Protein AF-A0A2N6F4X2-F1 (afdb_monomer_lite)

pLDDT: mean 89.82, std 10.57, range [52.53, 97.31]

Foldseek 3Di:
DDKAWPDWDWFADADPVRAGDPVDGTKIWTWMWDCPPVDTWIKIWIQDPVRDIDIDTDDPVRVVVVVVVVVVVVVVDPDDSD

Sequence (82 aa):
MATTFYFEEKLYPVNDDGRADKTQSPNTVAVFVSNFSNDHQIYLRITDENNQEKTFHLTKEQAKDLSESADRAENYIAYDNS

Secondary structure (DSSP, 8-state):
--EEEEEEEEEPPB-TTSSB-TTSPPEEEEEEEE-TTSS-EEEEEEE-TT--EEEEEE-HHHHHHHHHHHHHHHHH--S---

Radius of gyration: 14.89 Å; chains: 1; bounding box: 41×26×33 Å

Structure (mmCIF, N/CA/C/O backbone):
data_AF-A0A2N6F4X2-F1
#
_entry.id   AF-A0A2N6F4X2-F1
#
loop_
_atom_site.group_PDB
_atom_site.id
_atom_site.type_symbol
_atom_site.label_atom_id
_atom_site.label_alt_id
_atom_site.label_comp_id
_atom_site.label_asym_id
_atom_site.label_entity_id
_atom_site.label_seq_id
_atom_site.pdbx_PDB_ins_code
_atom_site.Cartn_x
_atom_site.Cartn_y
_atom_site.Cartn_z
_atom_site.occupancy
_atom_site.B_iso_or_equiv
_atom_site.auth_seq_id
_atom_site.auth_comp_id
_atom_site.auth_asym_id
_atom_site.auth_atom_id
_atom_site.pdbx_PDB_model_num
ATOM 1 N N . MET A 1 1 ? 17.638 15.581 4.758 1.00 66.88 1 MET A N 1
ATOM 2 C CA . MET A 1 1 ? 16.783 14.386 4.622 1.00 66.88 1 MET A CA 1
ATOM 3 C C . MET A 1 1 ? 15.398 14.866 4.253 1.00 66.88 1 MET A C 1
ATOM 5 O O . MET A 1 1 ? 14.896 15.765 4.915 1.00 66.88 1 MET A O 1
ATOM 9 N N . ALA A 1 2 ? 14.847 14.353 3.162 1.00 84.94 2 ALA A N 1
ATOM 10 C CA . ALA A 1 2 ? 13.541 14.718 2.643 1.00 84.94 2 ALA A CA 1
ATOM 11 C C . ALA A 1 2 ? 12.720 13.443 2.453 1.00 84.94 2 ALA A C 1
ATOM 13 O O . ALA A 1 2 ? 13.215 12.450 1.918 1.00 84.94 2 ALA A O 1
ATOM 14 N N . THR A 1 3 ? 11.469 13.498 2.894 1.00 92.69 3 THR A N 1
ATOM 15 C CA . THR A 1 3 ? 10.473 12.452 2.681 1.00 92.69 3 THR A CA 1
ATOM 16 C C . THR A 1 3 ? 9.328 13.072 1.901 1.00 92.69 3 THR A C 1
ATOM 18 O O . THR A 1 3 ? 8.848 14.141 2.264 1.00 92.69 3 THR A O 1
ATOM 21 N N . THR A 1 4 ? 8.923 12.432 0.810 1.00 94.56 4 THR A N 1
ATOM 22 C CA . THR A 1 4 ? 7.792 12.865 -0.019 1.00 94.56 4 THR A CA 1
ATOM 23 C C . THR A 1 4 ? 6.761 11.751 -0.056 1.00 94.56 4 THR A C 1
ATOM 25 O O . THR A 1 4 ? 7.082 10.640 -0.475 1.00 94.56 4 THR A O 1
ATOM 28 N N . PHE A 1 5 ? 5.543 12.047 0.389 1.00 95.00 5 PHE A N 1
ATOM 29 C CA 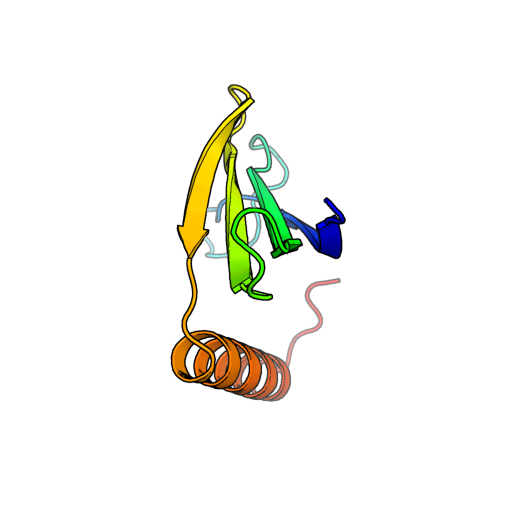. PHE A 1 5 ? 4.407 11.132 0.343 1.00 95.00 5 PHE A CA 1
ATOM 30 C C . PHE A 1 5 ? 3.690 11.271 -1.000 1.00 95.00 5 PHE A C 1
ATOM 32 O O . PHE A 1 5 ? 3.435 12.383 -1.457 1.00 95.00 5 PHE A O 1
ATOM 39 N N . TYR A 1 6 ? 3.403 10.138 -1.633 1.00 94.19 6 TYR A N 1
ATOM 40 C CA . TYR A 1 6 ? 2.706 10.050 -2.920 1.00 94.19 6 TYR A CA 1
ATOM 41 C C . TYR A 1 6 ? 1.299 9.471 -2.774 1.00 94.19 6 TYR A C 1
ATOM 43 O O . TYR A 1 6 ? 0.451 9.698 -3.629 1.00 94.19 6 TYR A O 1
ATOM 51 N N . PHE A 1 7 ? 1.059 8.733 -1.693 1.00 95.00 7 PHE A N 1
ATOM 52 C CA . PHE A 1 7 ? -0.234 8.180 -1.322 1.00 95.00 7 PHE A CA 1
ATOM 53 C C . PHE A 1 7 ? -0.308 8.138 0.202 1.00 95.00 7 PHE A C 1
ATOM 55 O O . PHE A 1 7 ? 0.675 7.750 0.837 1.00 95.00 7 PHE A O 1
ATOM 62 N N . GLU A 1 8 ? -1.438 8.534 0.772 1.00 95.25 8 GLU A N 1
ATOM 63 C CA . GLU A 1 8 ? -1.749 8.384 2.192 1.00 95.25 8 GLU A CA 1
ATOM 64 C C . GLU A 1 8 ? -3.269 8.342 2.346 1.00 95.25 8 GLU A C 1
ATOM 66 O O . GLU A 1 8 ? -3.940 9.355 2.170 1.00 95.25 8 GLU A O 1
ATOM 71 N N . GLU A 1 9 ? -3.815 7.166 2.644 1.00 95.50 9 GLU A N 1
ATOM 72 C CA . GLU A 1 9 ? -5.261 6.946 2.665 1.00 95.50 9 GLU A CA 1
ATOM 73 C C . GLU A 1 9 ? -5.653 6.045 3.839 1.00 95.50 9 GLU A C 1
ATOM 75 O O . GLU A 1 9 ? -4.898 5.163 4.264 1.00 95.50 9 GLU A O 1
ATOM 80 N N . LYS A 1 10 ? -6.870 6.247 4.348 1.00 94.19 10 LYS A N 1
ATOM 81 C CA . LYS A 1 10 ? -7.487 5.352 5.328 1.00 94.19 10 LYS A CA 1
ATOM 82 C C . LYS A 1 10 ? -8.141 4.178 4.610 1.00 94.19 10 LYS A C 1
ATOM 84 O O . LYS A 1 10 ? -9.086 4.369 3.851 1.00 94.19 10 LYS A O 1
ATOM 89 N N . LEU A 1 11 ? -7.681 2.966 4.898 1.00 93.12 11 LEU A N 1
ATOM 90 C CA . LEU A 1 11 ? -8.243 1.726 4.376 1.00 93.12 11 LEU A CA 1
ATOM 91 C C . LEU A 1 11 ? -8.935 0.948 5.494 1.00 93.12 11 LEU A C 1
ATOM 93 O O . LEU A 1 11 ? -8.342 0.644 6.530 1.00 93.12 11 LEU A O 1
ATOM 97 N N . TYR A 1 12 ? -10.201 0.618 5.268 1.00 93.00 12 TYR A N 1
ATOM 98 C CA . TYR A 1 12 ? -11.011 -0.146 6.209 1.00 93.00 12 TYR A CA 1
ATOM 99 C C . TYR A 1 12 ? -10.826 -1.653 5.985 1.00 93.00 12 TYR A C 1
ATOM 101 O O . TYR A 1 12 ? -10.694 -2.077 4.832 1.00 93.00 12 TYR A O 1
ATOM 109 N N . PRO A 1 13 ? -10.846 -2.472 7.052 1.00 92.75 13 PRO A N 1
ATOM 110 C CA . PRO A 1 13 ? -10.963 -3.924 6.931 1.00 92.75 13 PRO A CA 1
ATOM 111 C C . PRO A 1 13 ? -12.202 -4.334 6.125 1.00 92.75 13 PRO A C 1
ATOM 113 O O . PRO A 1 13 ? -13.128 -3.546 5.948 1.00 92.75 13 PRO A O 1
ATOM 116 N N . VAL A 1 14 ? -12.234 -5.575 5.640 1.00 93.50 14 VAL A N 1
ATOM 117 C CA . VAL A 1 14 ? -13.407 -6.117 4.936 1.00 93.50 14 VAL A CA 1
ATOM 118 C C . VAL A 1 14 ? -14.421 -6.716 5.917 1.00 93.50 14 VAL A C 1
ATOM 120 O O . VAL A 1 14 ? -14.030 -7.290 6.931 1.00 93.50 14 VAL A O 1
ATOM 123 N N . ASN A 1 15 ? -15.712 -6.604 5.604 1.00 91.75 15 ASN A N 1
ATOM 124 C CA . ASN A 1 15 ? -16.793 -7.332 6.270 1.00 91.75 15 ASN A CA 1
ATOM 125 C C . ASN A 1 15 ? -16.999 -8.729 5.649 1.00 91.75 15 ASN A C 1
ATOM 127 O O . ASN A 1 15 ? -16.328 -9.097 4.681 1.00 91.75 15 ASN A O 1
ATOM 131 N N . ASP A 1 16 ? -17.964 -9.489 6.174 1.00 92.44 16 ASP A N 1
ATOM 132 C CA . ASP A 1 16 ? -18.291 -10.844 5.696 1.00 92.44 16 ASP A CA 1
ATOM 133 C C . ASP A 1 16 ? -18.738 -10.885 4.220 1.00 92.44 16 ASP A C 1
ATOM 135 O O . ASP A 1 16 ? -18.543 -11.892 3.540 1.00 92.44 16 ASP A O 1
ATOM 139 N N . ASP A 1 17 ? -19.273 -9.776 3.699 1.00 88.12 17 ASP A N 1
ATOM 140 C CA . ASP A 1 17 ? -19.678 -9.625 2.294 1.00 88.12 17 ASP A CA 1
ATOM 141 C C . ASP A 1 17 ? -18.519 -9.162 1.382 1.00 88.12 17 ASP A C 1
ATOM 143 O O . ASP A 1 17 ? -18.724 -8.873 0.199 1.00 88.12 17 ASP A O 1
ATOM 147 N N . GLY A 1 18 ? -17.296 -9.053 1.916 1.00 84.94 18 GLY A N 1
ATOM 148 C CA . GLY A 1 18 ? -16.092 -8.657 1.182 1.00 84.94 18 GLY A CA 1
ATOM 149 C C . GLY A 1 18 ? -15.996 -7.163 0.851 1.00 84.94 18 GLY A C 1
ATOM 150 O O . GLY A 1 18 ? -15.153 -6.768 0.045 1.00 84.94 18 GLY A O 1
ATOM 151 N N . ARG A 1 19 ? -16.846 -6.319 1.448 1.00 87.12 19 ARG A N 1
ATOM 152 C CA . ARG A 1 19 ? -16.845 -4.854 1.283 1.00 87.12 19 ARG A CA 1
ATOM 153 C C . ARG A 1 19 ? -16.159 -4.174 2.464 1.00 87.12 19 ARG A C 1
ATOM 155 O O . ARG A 1 19 ? -16.025 -4.764 3.527 1.00 87.12 19 ARG A O 1
ATOM 162 N N . ALA A 1 20 ? -15.756 -2.917 2.298 1.00 90.31 20 ALA A N 1
ATOM 163 C CA . ALA A 1 20 ? -15.166 -2.127 3.377 1.00 90.31 20 ALA A CA 1
ATOM 164 C C . ALA A 1 20 ? -16.115 -2.005 4.590 1.00 90.31 20 ALA A C 1
ATOM 166 O O . ALA A 1 20 ? -17.218 -1.463 4.476 1.00 90.31 20 ALA A O 1
ATOM 167 N N . ASP A 1 21 ? -15.665 -2.463 5.757 1.00 92.69 21 ASP A N 1
ATOM 168 C CA . ASP A 1 21 ? -16.354 -2.330 7.035 1.00 92.69 21 ASP A CA 1
ATOM 169 C C . ASP A 1 21 ? -16.016 -0.986 7.689 1.00 92.69 21 ASP A C 1
ATOM 171 O O . ASP A 1 21 ? -15.059 -0.846 8.453 1.00 92.69 21 ASP A O 1
ATOM 175 N N . LYS A 1 22 ? -16.840 0.025 7.406 1.00 91.00 22 LYS A N 1
ATOM 176 C CA . LYS A 1 22 ? -16.691 1.370 7.986 1.00 91.00 22 LYS A CA 1
ATOM 177 C C . LYS A 1 22 ? -17.016 1.433 9.488 1.00 91.00 22 LYS A C 1
ATOM 179 O O . LYS A 1 22 ? -16.858 2.499 10.080 1.00 91.00 22 LYS A O 1
ATOM 184 N N . THR A 1 23 ? -17.489 0.342 10.100 1.00 92.19 23 THR A N 1
ATOM 185 C CA . THR A 1 23 ? -17.729 0.272 11.552 1.00 92.19 23 THR A CA 1
ATOM 186 C C . THR A 1 23 ? -16.466 -0.087 12.335 1.00 92.19 23 THR A C 1
ATOM 188 O O . THR A 1 23 ? -16.387 0.207 13.529 1.00 92.19 23 THR A O 1
ATOM 191 N N . GLN A 1 24 ? -15.465 -0.667 11.665 1.00 92.44 24 GLN A N 1
ATOM 192 C CA . GLN A 1 24 ? -14.163 -0.975 12.246 1.00 92.44 24 GLN A CA 1
ATOM 193 C C . GLN A 1 24 ? -13.188 0.195 12.095 1.00 92.44 24 GLN A C 1
ATOM 195 O O . GLN A 1 24 ? -13.335 1.068 11.234 1.00 92.44 24 GLN A O 1
ATOM 200 N N . SER A 1 25 ? -12.166 0.205 12.948 1.00 92.62 25 SER A N 1
ATOM 201 C CA . SER A 1 25 ? -11.091 1.188 12.866 1.00 92.62 25 SER A CA 1
ATOM 202 C C . SER A 1 25 ? -10.315 1.029 11.551 1.00 92.62 25 SER A C 1
ATOM 204 O O . SER A 1 25 ? -9.943 -0.091 11.197 1.00 92.62 25 SER A O 1
ATOM 206 N N . PRO A 1 26 ? -10.058 2.124 10.815 1.00 94.06 26 PRO A N 1
ATOM 207 C CA . PRO A 1 26 ? -9.269 2.063 9.595 1.00 94.06 26 PRO A CA 1
ATOM 208 C C . PRO A 1 26 ? -7.778 1.931 9.909 1.00 94.06 26 PRO A C 1
ATOM 210 O O . PRO A 1 26 ? -7.285 2.507 10.879 1.00 94.06 26 PRO A O 1
ATOM 213 N N . ASN A 1 27 ? -7.057 1.272 9.009 1.00 95.62 27 ASN A N 1
ATOM 214 C CA . ASN A 1 27 ? -5.607 1.376 8.922 1.00 95.62 27 ASN A CA 1
ATOM 215 C C . ASN A 1 27 ? -5.241 2.571 8.038 1.00 95.62 27 ASN A C 1
ATOM 217 O O . ASN A 1 27 ? -5.947 2.870 7.075 1.00 95.62 27 ASN A O 1
ATOM 221 N N . THR A 1 28 ? -4.115 3.222 8.302 1.00 96.94 28 THR A N 1
ATOM 222 C CA . THR A 1 28 ? -3.559 4.220 7.378 1.00 96.94 28 THR A CA 1
ATOM 223 C C . THR A 1 28 ? -2.494 3.557 6.522 1.00 96.94 28 THR A C 1
ATOM 225 O O . THR A 1 28 ? -1.551 2.970 7.053 1.00 96.94 28 THR A O 1
ATOM 228 N N . VAL A 1 29 ? -2.623 3.649 5.201 1.00 96.56 29 VAL A N 1
ATOM 229 C CA . VAL A 1 29 ? -1.612 3.162 4.258 1.00 96.56 29 VAL A CA 1
ATOM 230 C C . VAL A 1 29 ? -0.964 4.342 3.563 1.00 96.56 29 VAL A C 1
ATOM 232 O O . VAL A 1 29 ? -1.658 5.182 3.001 1.00 96.56 29 VAL A O 1
ATOM 235 N N . ALA A 1 30 ? 0.366 4.378 3.570 1.00 97.06 30 ALA A N 1
ATOM 236 C CA . ALA A 1 30 ? 1.143 5.429 2.937 1.00 97.06 3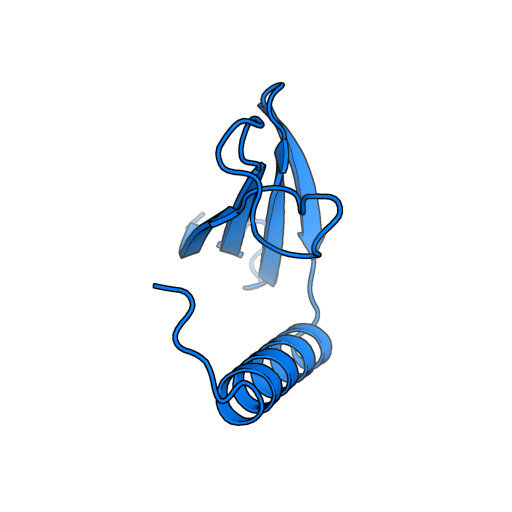0 ALA A CA 1
ATOM 237 C C . ALA A 1 30 ? 2.228 4.868 2.013 1.00 97.06 30 ALA A C 1
ATOM 239 O O . ALA A 1 30 ? 2.950 3.941 2.384 1.00 97.06 30 ALA A O 1
ATOM 240 N N . VAL A 1 31 ? 2.389 5.474 0.835 1.00 96.19 31 VAL A N 1
ATOM 241 C CA . VAL A 1 31 ? 3.521 5.243 -0.074 1.00 96.19 31 VAL A CA 1
ATOM 242 C C . VAL A 1 31 ? 4.347 6.517 -0.140 1.00 96.19 31 VAL A C 1
ATOM 244 O O . VAL A 1 31 ? 3.838 7.582 -0.494 1.00 96.19 31 VAL A O 1
ATOM 247 N N . PHE A 1 32 ? 5.631 6.424 0.192 1.00 95.94 32 PHE A N 1
ATOM 248 C CA . PHE A 1 32 ? 6.526 7.577 0.213 1.00 95.94 32 PHE A CA 1
ATOM 249 C C . PHE A 1 32 ? 7.926 7.232 -0.281 1.00 95.94 32 PHE A C 1
ATOM 251 O O . PHE A 1 32 ? 8.387 6.096 -0.175 1.00 95.94 32 PHE A O 1
ATOM 258 N N . VAL A 1 33 ? 8.623 8.243 -0.798 1.00 95.31 33 VAL A N 1
ATOM 259 C CA . VAL A 1 33 ? 10.054 8.169 -1.096 1.00 95.31 33 VAL A CA 1
ATOM 260 C C . VAL A 1 33 ? 10.813 8.904 -0.008 1.00 95.31 33 VAL A C 1
ATOM 262 O O . VAL A 1 33 ? 10.457 10.029 0.349 1.00 95.31 33 VAL A O 1
ATOM 265 N N . SER A 1 34 ? 11.875 8.292 0.503 1.00 93.00 34 SER A N 1
ATOM 266 C CA . SER A 1 34 ? 12.781 8.946 1.445 1.00 93.00 34 SER A CA 1
ATOM 267 C C . SER A 1 34 ? 14.241 8.714 1.073 1.00 93.00 34 SER A C 1
ATOM 269 O O . SER A 1 34 ? 14.570 7.716 0.435 1.00 93.00 34 SER A O 1
ATOM 271 N N . ASN A 1 35 ? 15.108 9.655 1.454 1.00 89.19 35 ASN A N 1
ATOM 272 C CA . ASN A 1 35 ? 16.542 9.642 1.151 1.00 89.19 35 ASN A CA 1
ATOM 273 C C . ASN A 1 35 ? 17.441 9.519 2.394 1.00 89.19 35 ASN A C 1
ATOM 275 O O . ASN A 1 35 ? 18.553 10.050 2.417 1.00 89.19 35 ASN A O 1
ATOM 279 N N . PHE A 1 36 ? 16.968 8.830 3.441 1.00 75.56 36 PHE A N 1
ATOM 280 C CA . PHE A 1 36 ? 17.690 8.660 4.712 1.00 75.56 36 PHE A CA 1
ATOM 281 C C . PHE A 1 36 ? 19.123 8.115 4.568 1.00 75.56 36 PHE A C 1
ATOM 283 O O . PHE A 1 36 ? 19.957 8.386 5.429 1.00 75.56 36 PHE A O 1
ATOM 290 N N . SER A 1 37 ? 19.436 7.395 3.487 1.00 69.12 37 SER A N 1
ATOM 291 C CA . SER A 1 37 ? 20.750 6.774 3.260 1.00 69.12 37 SER A CA 1
ATOM 292 C C . SER A 1 37 ? 21.450 7.267 1.989 1.00 69.12 37 SER A C 1
ATOM 294 O O . SER A 1 37 ? 22.172 6.502 1.364 1.00 69.12 37 SER A O 1
ATOM 296 N N . ASN A 1 38 ? 21.241 8.530 1.596 1.00 80.12 38 ASN A N 1
ATOM 297 C CA . ASN A 1 38 ? 21.723 9.147 0.343 1.00 80.12 38 ASN A CA 1
ATOM 298 C C . ASN A 1 38 ? 21.112 8.589 -0.955 1.00 80.12 38 ASN A C 1
ATOM 300 O O . ASN A 1 38 ? 21.234 9.239 -1.990 1.00 80.12 38 ASN A O 1
ATOM 304 N N . ASP A 1 39 ? 20.382 7.476 -0.884 1.00 85.88 39 ASP A N 1
ATOM 305 C CA . ASP A 1 39 ? 19.618 6.912 -1.995 1.00 85.88 39 ASP A CA 1
ATOM 306 C C . ASP A 1 39 ? 18.116 7.125 -1.805 1.00 85.88 39 ASP A C 1
ATOM 308 O O . ASP A 1 39 ? 17.584 6.972 -0.704 1.00 85.88 39 ASP A O 1
ATOM 312 N N . HIS A 1 40 ? 17.423 7.456 -2.897 1.00 90.50 40 HIS A N 1
ATOM 313 C CA . HIS A 1 40 ? 15.966 7.548 -2.920 1.00 90.50 40 HIS A CA 1
ATOM 314 C C . HIS A 1 40 ? 15.363 6.144 -2.904 1.00 90.50 40 HIS A C 1
ATOM 316 O O . HIS A 1 40 ? 15.486 5.395 -3.873 1.00 90.50 40 HIS A O 1
ATOM 322 N N . GLN A 1 41 ? 14.690 5.809 -1.809 1.00 93.94 41 GLN A N 1
ATOM 323 C CA . GLN A 1 41 ? 14.067 4.508 -1.598 1.00 93.94 41 GLN A CA 1
ATOM 324 C C . GLN A 1 41 ? 12.554 4.647 -1.459 1.00 93.94 41 GLN A C 1
ATOM 326 O O . GLN A 1 41 ? 12.070 5.623 -0.883 1.00 93.94 41 GLN A O 1
ATOM 331 N N . ILE A 1 42 ? 11.821 3.676 -2.005 1.00 95.69 42 ILE A N 1
ATOM 332 C CA . ILE A 1 42 ? 10.358 3.623 -1.958 1.00 95.69 42 ILE A CA 1
ATOM 333 C C . ILE A 1 42 ? 9.957 2.801 -0.739 1.00 95.69 42 ILE A C 1
ATOM 335 O O . ILE A 1 42 ? 10.448 1.687 -0.540 1.00 95.69 42 ILE A O 1
ATOM 339 N N . TYR A 1 43 ? 9.035 3.333 0.052 1.00 96.00 43 TYR A N 1
ATOM 340 C CA . TYR A 1 43 ? 8.500 2.657 1.219 1.00 96.00 43 TYR A CA 1
ATOM 341 C C . TYR A 1 43 ? 6.978 2.611 1.179 1.00 96.00 43 TYR A C 1
ATOM 343 O O . TYR A 1 43 ? 6.326 3.578 0.786 1.00 96.00 43 TYR A O 1
ATOM 351 N N . LEU A 1 44 ? 6.437 1.487 1.640 1.00 96.44 44 LEU A N 1
ATOM 352 C CA . LEU A 1 44 ? 5.031 1.302 1.977 1.00 96.44 44 LEU A CA 1
ATOM 353 C C . LEU A 1 44 ? 4.927 1.204 3.497 1.00 96.44 44 LEU A C 1
ATOM 355 O O . LEU A 1 44 ? 5.593 0.367 4.106 1.00 96.44 44 LEU A O 1
ATOM 359 N N . ARG A 1 45 ? 4.093 2.031 4.114 1.00 97.19 45 ARG A N 1
ATOM 360 C CA 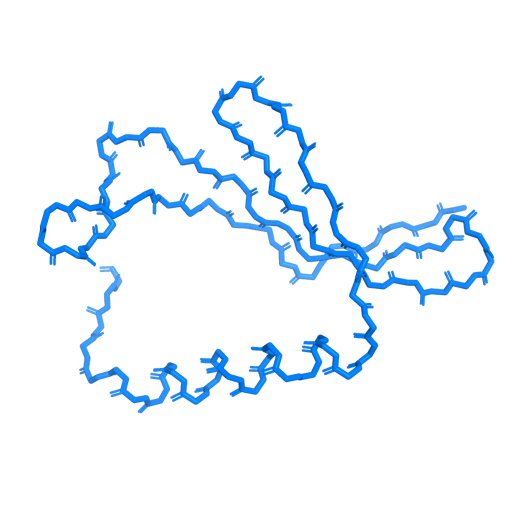. ARG A 1 45 ? 3.813 1.978 5.548 1.00 97.19 45 ARG A CA 1
ATOM 361 C C . ARG A 1 45 ? 2.349 1.682 5.783 1.00 97.19 45 ARG A C 1
ATOM 363 O O . ARG A 1 45 ? 1.493 2.255 5.121 1.00 97.19 45 ARG A O 1
ATOM 370 N N . ILE A 1 46 ? 2.100 0.801 6.740 1.00 97.19 46 ILE A N 1
ATOM 371 C CA . ILE A 1 46 ? 0.777 0.515 7.276 1.00 97.19 46 ILE A CA 1
ATOM 372 C C . ILE A 1 46 ? 0.813 0.896 8.750 1.00 97.19 46 ILE A C 1
ATOM 374 O O . ILE A 1 46 ? 1.677 0.409 9.480 1.00 97.19 46 ILE A O 1
ATOM 378 N N . THR A 1 47 ? -0.100 1.762 9.160 1.00 97.00 47 THR A N 1
ATOM 379 C CA . THR A 1 47 ? -0.298 2.153 10.554 1.00 97.00 47 THR A CA 1
ATOM 380 C C . THR A 1 47 ? -1.635 1.599 11.018 1.00 97.00 47 THR A C 1
ATOM 382 O O . THR A 1 47 ? -2.659 1.885 10.393 1.00 97.00 47 THR A O 1
ATOM 385 N N . ASP A 1 48 ? -1.607 0.787 12.072 1.00 94.31 48 ASP A N 1
ATOM 386 C CA . ASP A 1 48 ? -2.804 0.161 12.636 1.00 94.31 48 ASP A CA 1
ATOM 387 C C . ASP A 1 48 ? -3.600 1.106 13.554 1.00 94.31 48 ASP A C 1
ATOM 389 O O . ASP A 1 48 ? -3.205 2.249 13.812 1.00 94.31 48 ASP A O 1
ATOM 393 N N . GLU A 1 49 ? -4.728 0.628 14.080 1.00 90.81 49 GLU A N 1
ATOM 394 C CA . GLU A 1 49 ? -5.590 1.385 14.992 1.00 90.81 49 GLU A CA 1
ATOM 395 C C . GLU A 1 49 ? -4.924 1.745 16.331 1.00 90.81 49 GLU A C 1
ATOM 397 O O . GLU A 1 49 ? -5.377 2.652 17.032 1.00 90.81 49 GLU A O 1
ATOM 402 N N . ASN A 1 50 ? -3.832 1.061 16.678 1.00 92.88 50 ASN A N 1
ATOM 403 C CA . ASN A 1 50 ? -3.034 1.287 17.878 1.00 92.88 50 ASN A CA 1
ATOM 404 C C . ASN A 1 50 ? -1.828 2.205 17.608 1.00 92.88 50 ASN A C 1
ATOM 406 O O . ASN A 1 50 ? -0.980 2.379 18.487 1.00 92.88 50 ASN A O 1
ATOM 410 N N . ASN A 1 51 ? -1.751 2.814 16.418 1.00 90.19 51 ASN A N 1
ATOM 411 C CA . ASN A 1 51 ? -0.616 3.593 15.918 1.00 90.19 51 ASN A CA 1
ATOM 412 C C . ASN A 1 51 ? 0.696 2.793 15.815 1.00 90.19 51 ASN A C 1
ATOM 414 O O . ASN A 1 51 ? 1.782 3.379 15.836 1.00 90.19 51 ASN A O 1
ATOM 418 N N . GLN A 1 52 ? 0.627 1.465 15.703 1.00 95.88 52 GLN A N 1
ATOM 419 C CA . GLN A 1 52 ? 1.797 0.653 15.395 1.00 95.88 52 GLN A CA 1
ATOM 420 C C . GLN A 1 52 ? 2.068 0.713 13.898 1.00 95.88 52 GLN A C 1
ATOM 422 O O . GLN A 1 52 ? 1.200 0.441 13.068 1.00 95.88 52 GLN A O 1
ATOM 427 N N . GLU A 1 53 ? 3.301 1.066 13.550 1.00 96.38 53 GLU A N 1
ATOM 428 C CA . GLU A 1 53 ? 3.724 1.182 12.162 1.00 96.38 53 GLU A CA 1
ATOM 429 C C . GLU A 1 53 ? 4.468 -0.074 11.712 1.00 96.38 53 GLU A C 1
ATOM 431 O O . GLU A 1 53 ? 5.431 -0.520 12.342 1.00 96.38 53 GLU A O 1
ATOM 436 N N . LYS A 1 54 ? 4.092 -0.591 10.545 1.00 97.00 54 LYS A N 1
ATOM 437 C CA . LYS A 1 54 ? 4.879 -1.567 9.797 1.00 97.00 54 LYS A CA 1
ATOM 438 C C . LYS A 1 54 ? 5.315 -0.943 8.481 1.00 97.00 54 LYS A C 1
ATOM 440 O O . LYS A 1 54 ? 4.482 -0.586 7.653 1.00 97.00 54 LYS A O 1
ATOM 445 N N . THR A 1 55 ? 6.626 -0.808 8.294 1.00 96.19 55 THR A N 1
ATOM 446 C CA . THR A 1 55 ? 7.214 -0.213 7.086 1.00 96.19 55 THR A CA 1
ATOM 447 C C . THR A 1 55 ? 7.930 -1.275 6.262 1.00 96.19 55 THR A C 1
ATOM 449 O O . THR A 1 55 ? 8.732 -2.047 6.786 1.00 96.19 55 THR A O 1
ATOM 452 N N . PHE A 1 56 ? 7.663 -1.284 4.962 1.00 95.81 56 PHE A N 1
ATOM 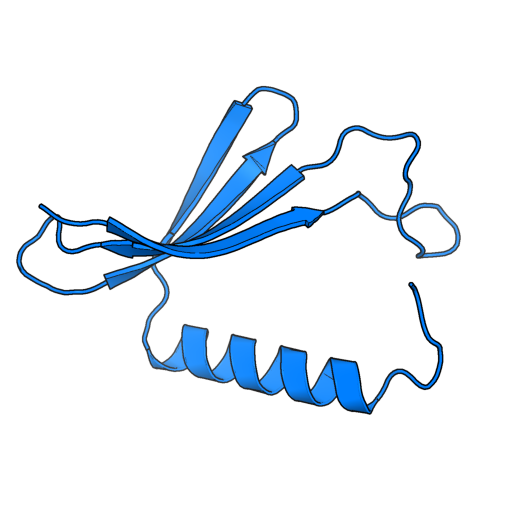453 C CA . PHE A 1 56 ? 8.282 -2.155 3.974 1.00 95.81 56 PHE A CA 1
ATOM 454 C C . PHE A 1 56 ? 9.069 -1.309 2.981 1.00 95.81 56 PHE A C 1
ATOM 456 O O . PHE A 1 56 ? 8.551 -0.328 2.453 1.00 95.81 56 PHE A O 1
ATOM 463 N N . HIS A 1 57 ? 10.308 -1.704 2.705 1.00 95.12 57 HIS A N 1
ATOM 464 C CA . HIS A 1 57 ? 11.058 -1.184 1.567 1.00 95.12 57 HIS A CA 1
ATOM 465 C C . HIS A 1 57 ? 10.634 -1.933 0.302 1.00 95.12 57 HIS A C 1
ATOM 467 O O . HIS A 1 57 ? 10.664 -3.165 0.285 1.00 95.12 57 HIS A O 1
ATOM 473 N N . LEU A 1 58 ? 10.273 -1.198 -0.748 1.00 95.00 58 LEU A N 1
ATOM 474 C CA . LEU A 1 58 ? 9.926 -1.760 -2.049 1.00 95.00 58 LEU A CA 1
ATOM 475 C C . LEU A 1 58 ? 11.075 -1.543 -3.029 1.00 95.00 58 LEU A C 1
ATOM 477 O O . LEU A 1 58 ? 11.570 -0.426 -3.194 1.00 95.00 58 LEU A O 1
ATOM 481 N N . THR A 1 59 ? 11.471 -2.598 -3.741 1.00 95.62 59 THR A N 1
ATOM 482 C CA . THR A 1 59 ? 12.306 -2.412 -4.931 1.00 95.62 59 THR A CA 1
ATOM 483 C C . THR A 1 59 ? 11.511 -1.685 -6.017 1.00 95.62 59 THR A C 1
ATOM 485 O O . THR A 1 59 ? 10.278 -1.677 -6.023 1.00 95.62 59 THR A O 1
ATOM 488 N N . LYS A 1 60 ? 12.214 -1.094 -6.989 1.00 93.81 60 LYS A N 1
ATOM 489 C CA . LYS A 1 60 ? 11.565 -0.445 -8.137 1.00 93.81 60 LYS A CA 1
ATOM 490 C C . LYS A 1 60 ? 10.655 -1.405 -8.915 1.00 93.81 60 LYS A C 1
ATOM 492 O O . LYS A 1 60 ? 9.607 -0.982 -9.387 1.00 93.81 60 LYS A O 1
ATOM 497 N N . GLU A 1 61 ? 11.054 -2.670 -9.040 1.00 97.31 61 GLU A N 1
ATOM 498 C CA . GLU A 1 61 ? 10.260 -3.719 -9.692 1.00 97.31 61 GLU A CA 1
ATOM 499 C C . GLU A 1 61 ? 8.993 -4.031 -8.890 1.00 97.31 61 GLU A C 1
ATOM 501 O O . GLU A 1 61 ? 7.903 -3.933 -9.435 1.00 97.31 61 GLU A O 1
ATOM 506 N N . GLN A 1 62 ? 9.106 -4.245 -7.574 1.00 96.94 62 GLN A N 1
ATOM 507 C CA . GLN A 1 62 ? 7.943 -4.477 -6.708 1.00 96.94 62 GLN A CA 1
ATOM 508 C C . GLN A 1 62 ? 6.954 -3.306 -6.721 1.00 96.94 62 GLN A C 1
ATOM 510 O O . GLN A 1 62 ? 5.746 -3.519 -6.760 1.00 96.94 62 GLN A O 1
ATOM 515 N N . ALA A 1 63 ? 7.452 -2.066 -6.696 1.00 95.25 63 ALA A N 1
ATOM 516 C CA . ALA A 1 63 ? 6.598 -0.883 -6.757 1.00 95.25 63 ALA A CA 1
ATOM 517 C C . ALA A 1 63 ? 5.887 -0.760 -8.114 1.00 95.25 63 ALA A C 1
ATOM 519 O O . ALA A 1 63 ? 4.710 -0.402 -8.165 1.00 95.25 63 ALA A O 1
ATOM 520 N N . LYS A 1 64 ? 6.585 -1.088 -9.208 1.00 96.12 64 LYS A N 1
ATOM 521 C CA . LYS A 1 64 ? 6.009 -1.116 -10.554 1.00 96.12 64 LYS A CA 1
ATOM 522 C C . LYS A 1 64 ? 4.924 -2.188 -10.666 1.00 96.12 64 LYS A C 1
ATOM 524 O O . LYS A 1 64 ? 3.817 -1.870 -11.087 1.00 96.12 64 LYS A O 1
ATOM 529 N N . ASP A 1 65 ? 5.216 -3.412 -10.243 1.00 96.88 65 ASP A N 1
ATOM 530 C CA . ASP A 1 65 ? 4.272 -4.529 -10.316 1.00 96.88 65 ASP A CA 1
ATOM 531 C C . ASP A 1 65 ? 3.028 -4.272 -9.462 1.00 96.88 65 ASP A C 1
ATOM 533 O O . ASP A 1 65 ? 1.910 -4.552 -9.899 1.00 96.88 65 ASP A O 1
ATOM 537 N N . LEU A 1 66 ? 3.202 -3.686 -8.270 1.00 94.38 66 LEU A N 1
ATOM 538 C CA . LEU A 1 66 ? 2.093 -3.267 -7.415 1.00 94.38 66 LEU A CA 1
ATOM 539 C C . LEU A 1 66 ? 1.219 -2.214 -8.112 1.00 94.38 66 LEU A C 1
ATOM 541 O O . 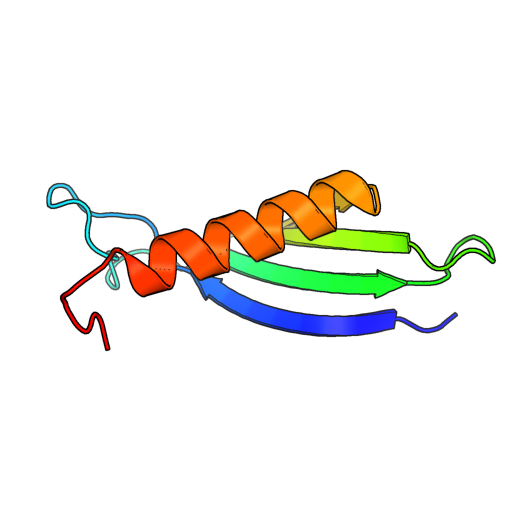LEU A 1 66 ? -0.000 -2.363 -8.142 1.00 94.38 66 LEU A O 1
ATOM 545 N N . SER A 1 67 ? 1.836 -1.186 -8.702 1.00 94.25 67 SER A N 1
ATOM 546 C CA . SER A 1 67 ? 1.122 -0.125 -9.421 1.00 94.25 67 SER A CA 1
ATOM 547 C C . SER A 1 67 ? 0.352 -0.662 -10.628 1.00 94.25 67 SER A C 1
ATOM 549 O O . SER A 1 67 ? -0.812 -0.318 -10.804 1.00 94.25 67 SER A O 1
ATOM 551 N N . GLU A 1 68 ? 0.974 -1.510 -11.453 1.00 95.06 68 GLU A N 1
ATOM 552 C CA . GLU A 1 68 ? 0.318 -2.104 -12.624 1.00 95.06 68 GLU A CA 1
ATOM 553 C C . GLU A 1 68 ? -0.808 -3.062 -12.223 1.00 95.06 68 GLU A C 1
ATOM 555 O O . GLU A 1 68 ? -1.829 -3.145 -12.902 1.00 95.06 68 GLU A O 1
ATOM 560 N N . SER A 1 69 ? -0.637 -3.798 -11.124 1.00 93.75 69 SER A N 1
ATOM 561 C CA . SER A 1 69 ? -1.672 -4.706 -10.626 1.00 93.75 69 SER A CA 1
ATOM 562 C C . SER A 1 69 ? -2.880 -3.941 -10.094 1.00 93.75 69 SER A C 1
ATOM 564 O O . SER A 1 69 ? -4.008 -4.352 -10.355 1.00 93.75 69 SER A O 1
ATOM 566 N N . ALA A 1 70 ? -2.656 -2.826 -9.391 1.00 91.56 70 ALA A N 1
ATOM 567 C CA . ALA A 1 70 ? -3.727 -1.952 -8.922 1.00 91.56 70 ALA A CA 1
ATOM 568 C C . ALA A 1 70 ? -4.502 -1.328 -10.095 1.00 91.56 70 ALA A C 1
ATOM 570 O O . ALA A 1 70 ? -5.724 -1.435 -10.123 1.00 91.56 70 ALA A O 1
ATOM 571 N N . ASP A 1 71 ? -3.800 -0.791 -11.098 1.00 91.56 71 ASP A N 1
ATOM 572 C CA . ASP A 1 71 ? -4.400 -0.238 -12.324 1.00 91.56 71 ASP A CA 1
ATOM 573 C C . ASP A 1 71 ? -5.236 -1.287 -13.080 1.00 91.56 71 ASP A C 1
ATOM 575 O O . ASP A 1 71 ? -6.384 -1.051 -13.460 1.00 91.56 71 ASP A O 1
ATOM 579 N N . ARG A 1 72 ? -4.718 -2.510 -13.244 1.00 91.06 72 ARG A N 1
ATOM 580 C CA . ARG A 1 72 ? -5.486 -3.597 -13.875 1.00 91.06 72 ARG A CA 1
ATOM 581 C C . ARG A 1 72 ? -6.707 -4.004 -13.055 1.00 91.06 72 ARG A C 1
ATOM 583 O O . ARG A 1 72 ? -7.747 -4.298 -13.641 1.00 91.06 72 ARG A O 1
ATOM 590 N N . ALA A 1 73 ? -6.584 -4.057 -11.728 1.00 89.75 73 ALA A N 1
ATOM 591 C CA . ALA A 1 73 ? -7.694 -4.396 -10.844 1.00 89.75 73 ALA A CA 1
ATOM 592 C C . ALA A 1 73 ? -8.797 -3.329 -10.891 1.00 89.75 73 ALA A C 1
ATOM 594 O O . ALA A 1 73 ? -9.967 -3.691 -10.986 1.00 89.75 73 ALA A O 1
ATOM 595 N N . GLU A 1 74 ? -8.429 -2.045 -10.905 1.00 88.25 74 GLU A N 1
ATOM 596 C CA . GLU A 1 74 ? -9.347 -0.915 -11.092 1.00 88.25 74 GLU A CA 1
ATOM 597 C C . GLU A 1 74 ? -10.141 -1.051 -12.398 1.00 88.25 74 GLU A C 1
ATOM 599 O O . GLU A 1 74 ? -11.365 -0.976 -12.396 1.00 88.25 74 GLU A O 1
ATOM 604 N N . ASN A 1 75 ? -9.465 -1.357 -13.506 1.00 86.75 75 ASN A N 1
ATOM 605 C CA . ASN A 1 75 ? -10.125 -1.537 -14.801 1.00 86.75 75 ASN A CA 1
ATOM 606 C C . ASN A 1 75 ? -10.998 -2.807 -14.887 1.00 86.75 75 ASN A C 1
ATOM 608 O O . ASN A 1 75 ? -11.826 -2.926 -15.792 1.00 86.75 75 ASN A O 1
ATOM 612 N N . TYR A 1 76 ? -10.806 -3.779 -13.990 1.00 83.00 76 TYR A N 1
ATOM 613 C CA . TYR A 1 76 ? -11.587 -5.020 -13.962 1.00 83.00 76 TYR A CA 1
ATOM 614 C C . TYR A 1 76 ? -12.884 -4.890 -13.154 1.00 83.00 76 TYR A C 1
ATOM 616 O O . TYR A 1 76 ? -13.866 -5.584 -13.435 1.00 83.00 76 TYR A O 1
ATOM 624 N N . ILE A 1 77 ? -12.914 -4.022 -12.142 1.00 78.94 77 ILE A N 1
ATOM 625 C CA . ILE A 1 77 ? -14.105 -3.833 -11.313 1.00 78.94 77 ILE A CA 1
ATOM 626 C C . ILE A 1 77 ? -15.123 -2.940 -12.041 1.00 78.94 77 ILE A C 1
ATOM 628 O O . ILE A 1 77 ? -14.894 -1.769 -12.302 1.00 78.94 77 ILE A O 1
ATOM 632 N N . ALA A 1 78 ? -16.286 -3.505 -12.385 1.00 57.62 78 ALA A N 1
ATOM 633 C CA . ALA A 1 78 ? -17.363 -2.786 -13.082 1.00 57.62 78 ALA A CA 1
ATOM 634 C C . ALA A 1 78 ? -18.288 -1.976 -12.148 1.00 57.62 78 ALA A C 1
ATOM 636 O O . ALA A 1 78 ? -19.217 -1.322 -12.622 1.00 57.62 78 ALA A O 1
ATOM 637 N N . TYR A 1 79 ? -18.083 -2.053 -10.831 1.00 54.69 79 TYR A N 1
ATOM 638 C CA . TYR A 1 79 ? -18.924 -1.389 -9.839 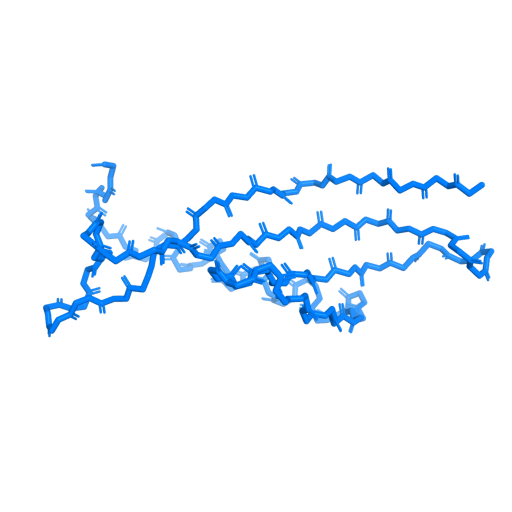1.00 54.69 79 TYR A CA 1
ATOM 639 C C . TYR A 1 79 ? -18.155 -0.272 -9.145 1.00 54.69 79 TYR A C 1
ATOM 641 O O . TYR A 1 79 ? -17.108 -0.510 -8.544 1.00 54.69 79 TYR A O 1
ATOM 649 N N . ASP A 1 80 ? -18.730 0.925 -9.209 1.00 52.53 80 ASP A N 1
ATOM 650 C CA . ASP A 1 80 ? -18.314 2.082 -8.432 1.00 52.53 80 ASP A CA 1
ATOM 651 C C . ASP A 1 80 ? -18.526 1.773 -6.938 1.00 52.53 80 ASP A C 1
ATOM 653 O O . ASP A 1 80 ? -19.651 1.532 -6.493 1.00 52.53 80 ASP A O 1
ATOM 657 N N . ASN A 1 81 ? -17.431 1.682 -6.183 1.00 53.25 81 ASN A N 1
ATOM 658 C CA . ASN A 1 81 ? -17.433 1.495 -4.727 1.00 53.25 81 ASN A CA 1
ATOM 659 C C . ASN A 1 81 ? -17.213 2.839 -3.999 1.00 53.25 81 ASN A C 1
ATOM 661 O O . ASN A 1 81 ? -16.685 2.846 -2.884 1.00 53.25 81 ASN A O 1
ATOM 665 N N . SER A 1 82 ? -17.593 3.958 -4.633 1.00 56.34 82 SER A N 1
ATOM 666 C CA . SER A 1 82 ? -17.625 5.298 -4.026 1.00 56.34 82 SER A CA 1
ATOM 667 C C . SER A 1 82 ? -18.465 5.347 -2.746 1.00 56.34 82 SER A C 1
ATOM 669 O O . SER A 1 82 ? -19.628 4.877 -2.803 1.00 56.34 82 SER A O 1
#